Protein AF-A0A0W0EX70-F1 (afdb_monomer)

Foldseek 3Di:
DPDPVVLVVCQVVQAQDDDPNDGDHRDDDDDPDDPPPPPDDPPDDPPCVPVPPPPPPDDDVVPPPPDPVVVVVVVVVVVVVVVVVVVVVVVVPDPPPPDDD

Solvent-accessible surface area (backbone atoms only — not comparable to full-atom values): 6734 Å² total; per-residue (Å²): 126,95,46,74,65,55,51,52,55,46,33,72,71,46,42,71,36,76,53,96,90,39,74,38,80,54,75,86,81,81,72,97,59,78,82,74,70,73,90,68,83,84,76,68,74,78,61,72,88,70,55,63,74,81,71,77,67,77,86,51,75,90,67,67,69,60,60,66,61,53,48,49,57,55,51,50,50,58,51,50,55,52,48,53,53,51,50,53,51,50,59,74,69,49,79,79,82,75,81,76,132

InterPro domains:
  IPR012677 Nucleotide-binding alpha-beta plait domain superfamily [G3DSA:3.30.70.330] (1-93)
  IPR035979 RNA-binding domain superfamily [SSF54928] (2-52)

Organism: Moniliophthora roreri (NCBI:txid221103)

Secondary s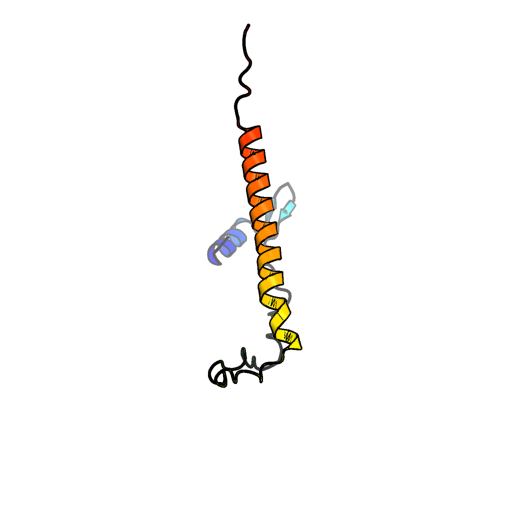tructure (DSSP, 8-state):
--SHHHHHHHHHHHTT-EETTEE----PPPPSS---PPSS----SPPGGG----------HHHHSHHHHHHHHHHHHHHHHHHHHHHHHHHHHS-------

Sequence (101 aa):
MEKLEDAEAAIRKLNATELMGKVITVEKARRGRARTPTPGRYYGRPNREDERPYDPKPYDPRYSGSSWRADDERRGRYRGDRERRSLSRRESIAPRVTGTQ

Radius of gyration: 32.13 Å; Cα contacts (8 Å, |Δi|>4): 22; chains: 1; bounding box: 53×81×66 Å

Nearest PDB structures (foldseek):
  9g6k-assembly1_Lz  TM=5.379E-01  e=2.179E+00  Toxoplasma gondii
  2n82-assembly1_B  TM=5.621E-01  e=2.347E+00  Homo sapiens
  2my2-assembly1_A  TM=6.407E-01  e=4.593E+00  Saccharomyces cerevisiae S288C

Structure (mmCIF, N/CA/C/O backbone):
data_AF-A0A0W0EX70-F1
#
_entry.id   AF-A0A0W0EX70-F1
#
loop_
_atom_site.group_PDB
_atom_site.id
_atom_site.type_symbol
_atom_site.label_atom_id
_atom_site.label_alt_id
_atom_site.label_comp_id
_atom_site.label_asym_id
_atom_site.label_entity_id
_atom_site.label_seq_id
_atom_site.pdbx_PDB_ins_code
_atom_site.Cartn_x
_atom_site.Cartn_y
_atom_site.Cartn_z
_atom_site.occupancy
_atom_site.B_iso_or_equiv
_atom_site.auth_seq_id
_atom_site.auth_comp_id
_atom_site.auth_asym_id
_atom_site.auth_atom_id
_atom_site.pdbx_PDB_model_num
ATOM 1 N N . MET A 1 1 ? 3.996 5.341 10.486 1.00 60.12 1 MET A N 1
ATOM 2 C CA . MET A 1 1 ? 4.260 3.953 10.922 1.00 60.12 1 MET A CA 1
ATOM 3 C C . MET A 1 1 ? 5.254 3.360 9.941 1.00 60.12 1 MET A C 1
ATOM 5 O O . MET A 1 1 ? 4.852 2.820 8.921 1.00 60.12 1 MET A O 1
ATOM 9 N N . GLU A 1 2 ? 6.541 3.575 10.195 1.00 60.19 2 GLU A N 1
ATOM 10 C CA . GLU A 1 2 ? 7.631 3.203 9.273 1.00 60.19 2 GLU A CA 1
ATOM 11 C C . GLU A 1 2 ? 8.122 1.762 9.507 1.00 60.19 2 GLU A C 1
ATOM 13 O O . GLU A 1 2 ? 8.809 1.187 8.668 1.00 60.19 2 GLU A O 1
ATOM 18 N N . LYS A 1 3 ? 7.751 1.154 10.641 1.00 77.88 3 LYS A N 1
ATOM 19 C CA . LYS A 1 3 ? 8.189 -0.182 11.053 1.00 77.88 3 LYS A CA 1
ATOM 20 C C . LYS A 1 3 ? 7.009 -1.141 11.160 1.00 77.88 3 LYS A C 1
ATOM 22 O O . LYS A 1 3 ? 5.922 -0.765 11.597 1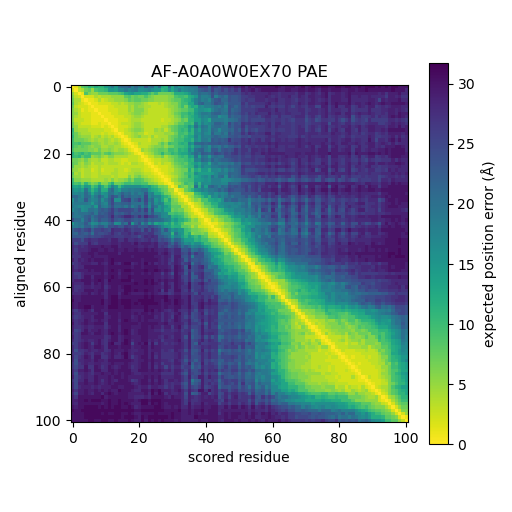.00 77.88 3 LYS A O 1
ATOM 27 N N . LEU A 1 4 ? 7.249 -2.401 10.796 1.00 79.50 4 LEU A N 1
ATOM 28 C CA . LEU A 1 4 ? 6.280 -3.490 10.964 1.00 79.50 4 LEU A CA 1
ATOM 29 C C . LEU A 1 4 ? 5.837 -3.633 12.426 1.00 79.50 4 LEU A C 1
ATOM 31 O O . LEU A 1 4 ? 4.657 -3.842 12.686 1.00 79.50 4 LEU A O 1
ATOM 35 N N . GLU A 1 5 ? 6.763 -3.451 13.364 1.00 81.38 5 GLU A N 1
ATOM 36 C CA . GLU A 1 5 ? 6.510 -3.565 14.803 1.00 81.38 5 GLU A CA 1
ATOM 37 C C . GLU A 1 5 ? 5.506 -2.521 15.309 1.00 81.38 5 GLU A C 1
ATOM 39 O O . GLU A 1 5 ? 4.599 -2.854 16.071 1.00 81.38 5 GLU A O 1
ATOM 44 N N . ASP A 1 6 ? 5.600 -1.278 14.825 1.00 83.31 6 ASP A N 1
ATOM 45 C CA . ASP A 1 6 ? 4.644 -0.220 15.175 1.00 83.31 6 ASP A CA 1
ATOM 46 C C . ASP A 1 6 ? 3.232 -0.556 14.686 1.00 83.31 6 ASP A C 1
ATOM 48 O O . ASP A 1 6 ? 2.250 -0.292 15.381 1.00 83.31 6 ASP A O 1
ATOM 52 N N . ALA A 1 7 ? 3.117 -1.164 13.501 1.00 85.62 7 ALA A N 1
ATOM 53 C CA . ALA A 1 7 ? 1.829 -1.585 12.961 1.00 85.62 7 ALA A CA 1
ATOM 54 C C . ALA A 1 7 ? 1.206 -2.709 13.806 1.00 85.62 7 ALA A C 1
ATOM 56 O O . ALA A 1 7 ? 0.003 -2.696 14.060 1.00 85.62 7 ALA A O 1
ATOM 57 N N . GLU A 1 8 ? 2.009 -3.657 14.290 1.00 85.50 8 GLU A N 1
ATOM 58 C CA . GLU A 1 8 ? 1.528 -4.732 15.166 1.00 85.50 8 GLU A CA 1
ATOM 59 C C . GLU A 1 8 ? 1.134 -4.223 16.553 1.00 85.50 8 GLU A C 1
ATOM 61 O O . GLU A 1 8 ? 0.098 -4.624 17.088 1.00 85.50 8 GLU A O 1
ATOM 66 N N . ALA A 1 9 ? 1.908 -3.292 17.111 1.00 87.44 9 ALA A N 1
ATOM 67 C CA . ALA A 1 9 ? 1.571 -2.629 18.362 1.00 87.44 9 ALA A CA 1
ATOM 68 C C . ALA A 1 9 ? 0.267 -1.823 18.247 1.00 87.44 9 ALA A C 1
ATOM 70 O O . ALA A 1 9 ? -0.545 -1.837 19.172 1.00 87.44 9 ALA A O 1
ATOM 71 N N . ALA A 1 10 ? 0.037 -1.152 17.115 1.00 87.12 10 ALA A N 1
ATOM 72 C CA . ALA A 1 10 ? -1.193 -0.406 16.861 1.00 87.12 10 ALA A CA 1
ATOM 73 C C . ALA A 1 10 ? -2.414 -1.325 16.705 1.00 87.12 10 ALA A C 1
ATOM 75 O O . ALA A 1 10 ? -3.447 -1.059 17.316 1.00 87.12 10 ALA A O 1
ATOM 76 N N . ILE A 1 11 ? -2.285 -2.431 15.960 1.00 87.56 11 ILE A N 1
ATOM 77 C CA . ILE A 1 11 ? -3.354 -3.433 15.812 1.00 87.56 11 ILE A CA 1
ATOM 78 C C . ILE A 1 11 ? -3.766 -3.978 17.183 1.00 87.56 11 ILE A C 1
ATOM 80 O O . ILE A 1 11 ? -4.950 -3.998 17.500 1.00 87.56 11 ILE A O 1
ATOM 84 N N . ARG A 1 12 ? -2.806 -4.353 18.040 1.00 87.62 12 ARG A N 1
ATOM 85 C CA . ARG A 1 12 ? -3.114 -4.870 19.387 1.00 87.62 12 ARG A CA 1
ATOM 86 C C . ARG A 1 12 ? -3.846 -3.860 20.272 1.00 87.62 12 ARG A C 1
ATOM 88 O O . ARG A 1 12 ? -4.654 -4.268 21.094 1.00 87.62 12 ARG A O 1
ATOM 95 N N . LYS A 1 13 ? -3.543 -2.566 20.134 1.00 86.94 13 LYS A N 1
ATOM 96 C CA . LYS A 1 13 ? -4.106 -1.504 20.985 1.00 86.94 13 LYS A CA 1
ATOM 97 C C . LYS A 1 13 ? -5.481 -1.018 20.535 1.00 86.94 13 LYS A C 1
ATOM 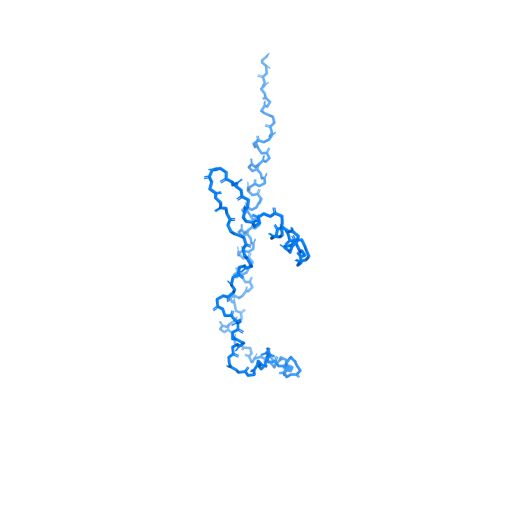99 O O . LYS A 1 13 ? -6.245 -0.567 21.374 1.00 86.94 13 LYS A O 1
ATOM 104 N N . LEU A 1 14 ? -5.759 -1.048 19.233 1.00 88.00 14 LEU A N 1
ATOM 105 C CA . LEU A 1 14 ? -6.944 -0.416 18.639 1.00 88.00 14 LEU A CA 1
ATOM 106 C C . LEU A 1 14 ? -7.985 -1.421 18.137 1.00 88.00 14 LEU A C 1
ATOM 108 O O . LEU A 1 14 ? -9.083 -1.031 17.746 1.00 88.00 14 LEU A O 1
ATOM 112 N N . ASN A 1 15 ? -7.662 -2.714 18.113 1.00 88.38 15 ASN A N 1
ATOM 113 C CA . ASN A 1 15 ? -8.630 -3.712 17.689 1.00 88.38 15 ASN A CA 1
ATOM 114 C C . ASN A 1 15 ? -9.741 -3.870 18.736 1.00 88.38 15 ASN A C 1
ATOM 116 O O . ASN A 1 15 ? -9.456 -4.074 19.914 1.00 88.38 15 ASN A O 1
ATOM 120 N N . ALA A 1 16 ? -10.994 -3.806 18.284 1.00 84.25 16 ALA A N 1
ATOM 121 C CA . ALA A 1 16 ? -12.199 -3.888 19.110 1.00 84.25 16 ALA A CA 1
ATOM 122 C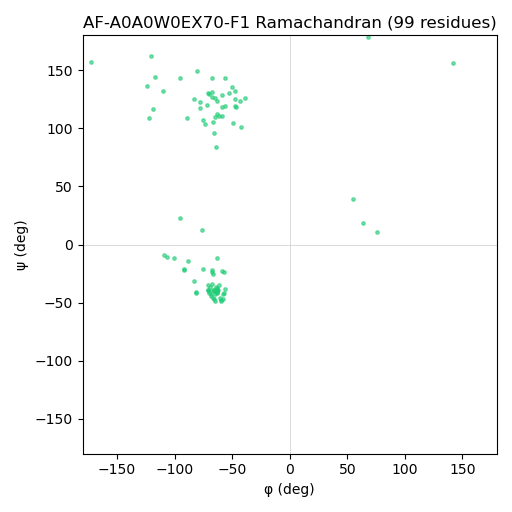 C . ALA A 1 16 ? -12.373 -2.748 20.132 1.00 84.25 16 ALA A C 1
ATOM 124 O O . ALA A 1 16 ? -13.172 -2.869 21.059 1.00 84.25 16 ALA A O 1
ATOM 125 N N . THR A 1 17 ? -11.675 -1.621 19.958 1.00 86.19 17 THR A N 1
ATOM 126 C CA . THR A 1 17 ? -11.926 -0.420 20.766 1.00 86.19 17 THR A CA 1
ATOM 127 C C . THR A 1 17 ? -13.124 0.363 20.237 1.00 86.19 17 THR A C 1
ATOM 129 O O . THR A 1 17 ? -13.374 0.392 19.029 1.00 86.19 17 THR A O 1
ATOM 132 N N . GLU A 1 18 ? -13.841 1.039 21.131 1.00 85.19 18 GLU A N 1
ATOM 133 C CA . GLU A 1 18 ? -14.896 1.975 20.753 1.00 85.19 18 GLU A CA 1
ATOM 134 C C . GLU A 1 18 ? -14.287 3.300 20.298 1.00 85.19 18 GLU A C 1
ATOM 136 O O . GLU A 1 18 ? -13.627 4.007 21.060 1.00 85.19 18 GLU A O 1
ATOM 141 N N . LEU A 1 19 ? -14.527 3.650 19.038 1.00 84.00 19 LEU A N 1
ATOM 142 C CA . LEU A 1 19 ? -14.149 4.933 18.473 1.00 84.00 19 LEU A CA 1
ATOM 143 C C . LEU A 1 19 ? -15.424 5.638 18.015 1.00 84.00 19 LEU A C 1
ATOM 145 O O . LEU A 1 19 ? -16.126 5.154 17.127 1.00 84.00 19 LEU A O 1
ATOM 149 N N . MET A 1 20 ? -15.738 6.783 18.626 1.00 84.75 20 MET A N 1
ATOM 150 C CA . MET A 1 20 ? -16.911 7.595 18.267 1.00 84.75 20 MET A CA 1
ATOM 151 C C . MET A 1 20 ? -18.234 6.797 18.309 1.00 84.75 20 MET A C 1
ATOM 153 O O . MET A 1 20 ? -19.085 6.940 17.432 1.00 84.75 20 MET A O 1
ATOM 157 N N . GLY A 1 21 ? -18.387 5.914 19.305 1.00 87.94 21 GLY A N 1
ATOM 158 C CA . GLY A 1 21 ? -19.588 5.089 19.500 1.00 87.94 21 GLY A CA 1
ATOM 159 C C . GLY A 1 21 ? -19.728 3.901 18.541 1.00 87.94 21 GLY A C 1
ATOM 160 O O . GLY A 1 21 ? -20.790 3.284 18.489 1.00 87.94 21 GLY A O 1
ATOM 161 N N . LYS A 1 22 ? -18.686 3.571 17.764 1.00 87.31 22 LYS A N 1
ATOM 162 C CA . LYS A 1 22 ? -18.637 2.375 16.913 1.00 87.31 22 LYS A CA 1
ATOM 163 C C . LYS A 1 22 ? -17.413 1.537 17.256 1.00 87.31 22 LYS A C 1
ATOM 165 O O . LYS A 1 22 ? -16.313 2.063 17.409 1.00 87.31 22 LYS A O 1
ATOM 170 N N . VAL A 1 23 ? -17.600 0.225 17.343 1.00 89.06 23 VAL A N 1
ATOM 171 C CA . VAL A 1 23 ? -16.492 -0.720 17.514 1.00 89.06 23 VAL A CA 1
ATOM 172 C C . VAL A 1 23 ? -15.720 -0.793 16.201 1.00 89.06 23 VAL A C 1
ATOM 174 O O . VAL A 1 23 ? -16.290 -1.135 15.162 1.00 89.06 23 VAL A O 1
ATOM 177 N N . ILE A 1 24 ? -14.432 -0.449 16.240 1.00 89.12 24 ILE A N 1
ATOM 178 C CA . ILE A 1 24 ? -13.557 -0.526 15.067 1.00 89.12 24 ILE A CA 1
ATOM 179 C C . ILE A 1 24 ? -12.779 -1.841 15.052 1.00 89.12 24 ILE A C 1
ATOM 181 O O . ILE A 1 24 ? -12.344 -2.355 16.083 1.00 89.12 24 ILE A O 1
ATOM 185 N N . THR A 1 25 ? -12.582 -2.381 13.854 1.00 89.25 25 THR A N 1
ATOM 186 C CA . THR A 1 25 ? -11.702 -3.523 13.600 1.00 89.25 25 THR A CA 1
ATOM 187 C C . THR A 1 25 ? -10.488 -3.028 12.831 1.00 89.25 25 THR A C 1
ATOM 189 O O . THR A 1 25 ? -10.609 -2.249 11.883 1.00 89.25 25 THR A O 1
ATOM 192 N N . VAL A 1 26 ? -9.299 -3.428 13.276 1.00 87.69 26 VAL A N 1
ATOM 193 C CA . VAL A 1 26 ? -8.040 -2.975 12.679 1.00 87.69 26 VAL A CA 1
ATOM 194 C C . VAL A 1 26 ? -7.264 -4.199 12.223 1.00 87.69 26 VAL A C 1
ATOM 196 O O . VAL A 1 26 ? -6.739 -4.953 13.036 1.00 87.69 26 VAL A O 1
ATOM 199 N N . GLU A 1 27 ? -7.173 -4.381 10.909 1.00 87.38 27 GLU A N 1
ATOM 200 C CA . GLU A 1 27 ? -6.434 -5.480 10.288 1.00 87.38 27 GLU A CA 1
ATOM 201 C C . GLU A 1 27 ? -5.322 -4.967 9.366 1.00 87.38 27 GLU A C 1
ATOM 203 O O . GLU A 1 27 ? -5.316 -3.816 8.920 1.00 87.38 27 GLU A O 1
ATOM 208 N N . LYS A 1 28 ? -4.361 -5.844 9.047 1.00 84.88 28 LYS A N 1
ATOM 209 C CA . LYS A 1 28 ? -3.322 -5.539 8.056 1.00 84.88 28 LYS A CA 1
ATOM 210 C C . LYS A 1 28 ? -3.980 -5.369 6.683 1.00 84.88 28 LYS A C 1
ATOM 212 O O . LYS A 1 28 ? -4.668 -6.265 6.199 1.00 84.88 28 LYS A O 1
ATOM 217 N N . ALA A 1 29 ? -3.721 -4.239 6.027 1.00 84.81 29 ALA A N 1
ATOM 218 C CA . ALA A 1 29 ? -4.252 -3.978 4.694 1.00 84.81 29 ALA A CA 1
ATOM 219 C C . ALA A 1 29 ? -3.804 -5.062 3.697 1.00 84.81 29 ALA A C 1
ATOM 221 O O . ALA A 1 29 ? -2.610 -5.349 3.552 1.00 84.81 29 ALA A O 1
ATOM 222 N N . ARG A 1 30 ? -4.762 -5.647 2.969 1.00 79.19 30 ARG A N 1
ATOM 223 C CA . ARG A 1 30 ? -4.458 -6.577 1.876 1.00 79.19 30 ARG A CA 1
ATOM 224 C C . ARG A 1 30 ? -3.773 -5.829 0.731 1.00 79.19 30 ARG A C 1
ATOM 226 O O . ARG A 1 30 ? -4.278 -4.821 0.245 1.00 79.19 30 ARG A O 1
ATOM 233 N N . ARG A 1 31 ? -2.652 -6.362 0.235 1.00 72.38 31 ARG A N 1
ATOM 234 C CA . ARG A 1 31 ? -2.120 -5.985 -1.084 1.00 72.38 31 ARG A CA 1
ATOM 235 C C . ARG A 1 31 ? -2.866 -6.812 -2.127 1.00 72.38 31 ARG A C 1
ATOM 237 O O . ARG A 1 31 ? -2.887 -8.033 -2.022 1.00 72.38 31 ARG A O 1
ATOM 244 N N . GLY A 1 32 ? -3.483 -6.158 -3.112 1.00 72.19 32 GLY A N 1
ATOM 245 C CA . GLY A 1 32 ? -4.395 -6.806 -4.069 1.00 72.19 32 GLY A CA 1
ATOM 246 C C . GLY A 1 32 ? -3.797 -7.978 -4.860 1.00 72.19 32 GLY A C 1
ATOM 247 O O . GLY A 1 32 ? -4.551 -8.830 -5.314 1.00 72.19 32 GLY A O 1
ATOM 248 N N . ARG A 1 33 ? -2.465 -8.032 -5.006 1.00 72.25 33 ARG A N 1
ATOM 249 C CA . ARG A 1 33 ? -1.628 -9.139 -5.508 1.00 72.25 33 ARG A CA 1
ATOM 250 C C . ARG A 1 33 ? -0.158 -8.753 -5.296 1.00 72.25 33 ARG A C 1
ATOM 252 O O . ARG A 1 33 ? 0.159 -7.563 -5.213 1.00 72.25 33 ARG A O 1
ATOM 259 N N . ALA A 1 34 ? 0.752 -9.729 -5.231 1.00 75.38 34 ALA A N 1
ATOM 260 C CA . ALA A 1 34 ? 2.163 -9.438 -5.486 1.00 75.38 34 ALA A CA 1
ATOM 261 C C . ALA A 1 34 ? 2.268 -8.794 -6.877 1.00 75.38 34 ALA A C 1
ATOM 263 O O . ALA A 1 34 ? 1.524 -9.182 -7.780 1.00 75.38 34 ALA A O 1
ATOM 264 N N . ARG A 1 35 ? 3.160 -7.814 -7.071 1.00 78.94 35 ARG A N 1
ATOM 265 C CA . ARG A 1 35 ? 3.466 -7.371 -8.436 1.00 78.94 35 ARG A CA 1
ATOM 266 C C . ARG A 1 35 ? 3.912 -8.617 -9.187 1.00 78.94 35 ARG A C 1
ATOM 268 O O . ARG A 1 35 ? 4.883 -9.243 -8.772 1.00 78.94 35 ARG A O 1
ATOM 275 N N . THR A 1 36 ? 3.198 -8.992 -10.242 1.00 77.31 36 THR A N 1
ATOM 276 C CA . THR A 1 36 ? 3.745 -9.939 -11.202 1.00 77.31 36 THR A CA 1
ATOM 277 C C . THR A 1 36 ? 4.959 -9.235 -11.791 1.00 77.31 36 THR A C 1
ATOM 279 O O . THR A 1 36 ? 4.769 -8.187 -12.420 1.00 77.31 36 THR A O 1
ATOM 282 N N . PRO A 1 37 ? 6.196 -9.704 -11.537 1.00 81.06 37 PRO A N 1
ATOM 283 C CA . PRO A 1 37 ? 7.325 -9.192 -12.295 1.00 81.06 37 PRO A CA 1
ATOM 284 C C . PRO A 1 37 ? 6.945 -9.354 -13.762 1.00 81.06 37 PRO A C 1
ATOM 286 O O . PRO A 1 37 ? 6.403 -10.400 -14.128 1.00 81.06 37 PRO A O 1
ATOM 289 N N . THR A 1 38 ? 7.101 -8.292 -14.555 1.00 77.38 38 THR A N 1
ATOM 290 C CA . THR A 1 38 ? 6.707 -8.305 -15.964 1.00 77.38 38 THR A CA 1
ATOM 291 C C . THR A 1 38 ? 7.237 -9.595 -16.587 1.00 77.38 38 THR A C 1
ATOM 293 O O . THR A 1 38 ? 8.448 -9.815 -16.514 1.00 77.38 38 THR A O 1
ATOM 296 N N . PRO A 1 39 ? 6.367 -10.491 -17.090 1.00 77.31 39 PRO A N 1
ATOM 297 C CA . PRO A 1 39 ? 6.799 -11.802 -17.548 1.00 77.31 39 PRO A CA 1
ATOM 298 C C . PRO A 1 39 ? 7.836 -11.622 -18.659 1.00 77.31 39 PRO A C 1
ATOM 300 O O . PRO A 1 39 ? 7.561 -10.995 -19.679 1.00 77.31 39 PRO A O 1
ATOM 303 N N . GLY A 1 40 ? 9.051 -12.111 -18.411 1.00 77.88 40 GLY A N 1
ATOM 304 C CA . GLY A 1 40 ? 10.201 -11.921 -19.290 1.00 77.88 40 GLY A CA 1
ATOM 305 C C . GLY A 1 40 ? 11.506 -11.709 -18.522 1.00 77.88 40 GLY A C 1
ATOM 306 O O . GLY A 1 40 ? 11.526 -11.280 -17.368 1.00 77.88 40 GLY A O 1
ATOM 307 N N . ARG A 1 41 ? 12.629 -12.021 -19.173 1.00 80.75 41 ARG A N 1
ATOM 308 C CA . ARG A 1 41 ? 13.962 -11.635 -18.698 1.00 80.75 41 ARG A CA 1
ATOM 309 C C . ARG A 1 41 ? 14.158 -10.162 -19.055 1.00 80.75 41 ARG A C 1
ATOM 311 O O . ARG A 1 41 ? 14.055 -9.799 -20.221 1.00 80.75 41 ARG A O 1
ATOM 318 N N . TYR A 1 42 ? 14.428 -9.305 -18.074 1.00 79.88 42 TYR A N 1
ATOM 319 C CA . TYR A 1 42 ? 14.861 -7.938 -18.359 1.00 79.88 42 TYR A CA 1
ATOM 320 C C . TYR A 1 42 ? 16.221 -8.005 -19.065 1.00 79.88 42 TYR A C 1
ATOM 322 O O . TYR A 1 42 ? 17.215 -8.370 -18.443 1.00 79.88 42 TYR A O 1
ATOM 330 N N . TYR A 1 43 ? 16.259 -7.671 -20.356 1.00 76.50 43 TYR A N 1
ATOM 331 C CA . TYR A 1 43 ? 17.487 -7.640 -21.164 1.00 76.50 43 TYR A CA 1
ATOM 332 C C . TYR A 1 43 ? 18.367 -6.411 -20.886 1.00 76.50 43 TYR A C 1
ATOM 334 O O . TYR A 1 43 ? 19.306 -6.142 -21.627 1.00 76.50 43 TYR A O 1
ATOM 342 N N . GLY A 1 44 ? 18.089 -5.665 -19.811 1.00 79.00 44 GLY A N 1
ATOM 343 C CA . GLY A 1 44 ? 18.827 -4.448 -19.512 1.00 79.00 44 GLY A CA 1
ATOM 344 C C . GLY A 1 44 ? 18.559 -3.338 -20.525 1.00 79.00 44 GLY A C 1
ATOM 345 O O . GLY A 1 44 ? 17.832 -3.492 -21.505 1.00 79.00 44 GLY A O 1
ATOM 346 N N . ARG A 1 45 ? 19.185 -2.187 -20.289 1.00 72.56 45 ARG A N 1
ATOM 347 C CA . ARG A 1 45 ? 19.547 -1.307 -21.404 1.00 72.56 45 ARG A CA 1
ATOM 348 C C . ARG A 1 45 ? 20.629 -2.051 -22.202 1.00 72.56 45 ARG A C 1
ATOM 350 O O . ARG A 1 45 ? 21.430 -2.718 -21.549 1.00 72.56 45 ARG A O 1
ATOM 357 N N . PRO A 1 46 ? 20.658 -1.957 -23.544 1.00 74.19 46 PRO A N 1
ATOM 358 C CA . PRO A 1 46 ? 21.696 -2.601 -24.348 1.00 74.19 46 PRO A CA 1
ATOM 359 C C . PRO A 1 46 ? 23.072 -2.311 -23.741 1.00 74.19 46 PRO A C 1
ATOM 361 O O . PRO A 1 46 ? 23.325 -1.171 -23.335 1.00 74.19 46 PRO A O 1
ATOM 364 N N . ASN A 1 47 ? 23.892 -3.358 -23.591 1.00 60.00 47 ASN A N 1
ATOM 365 C CA . ASN A 1 47 ? 25.217 -3.273 -22.986 1.00 60.00 47 ASN A CA 1
ATOM 366 C C . ASN A 1 47 ? 25.965 -2.093 -23.613 1.00 60.00 47 ASN A C 1
ATOM 368 O O . ASN A 1 47 ? 26.192 -2.079 -24.819 1.00 60.00 47 ASN A O 1
ATOM 372 N N . ARG A 1 48 ? 26.354 -1.101 -22.801 1.00 60.22 48 ARG A N 1
ATOM 373 C CA . ARG A 1 48 ? 27.219 -0.006 -23.274 1.00 60.22 48 ARG A CA 1
ATOM 374 C C . ARG A 1 48 ? 28.596 -0.506 -23.713 1.00 60.22 48 ARG A C 1
ATOM 376 O O . ARG A 1 48 ? 29.338 0.237 -24.327 1.00 60.22 48 ARG A O 1
ATOM 383 N N . GLU A 1 49 ? 28.938 -1.755 -23.412 1.00 58.12 49 GLU A N 1
ATOM 384 C CA . GLU A 1 49 ? 30.153 -2.406 -23.909 1.00 58.12 49 GLU A CA 1
ATOM 385 C C . GLU A 1 49 ? 30.094 -2.652 -25.428 1.00 58.12 49 GLU A C 1
ATOM 387 O O . GLU A 1 49 ? 31.134 -2.666 -26.075 1.00 58.12 49 GLU A O 1
ATOM 392 N N . ASP A 1 50 ? 28.886 -2.732 -26.006 1.00 56.22 50 ASP A N 1
ATOM 393 C CA . ASP A 1 50 ? 28.638 -2.697 -27.452 1.00 56.22 50 ASP A CA 1
ATOM 394 C C . ASP A 1 50 ? 28.297 -1.274 -27.940 1.00 56.22 50 ASP A C 1
ATOM 396 O O . ASP A 1 50 ? 27.676 -1.101 -28.998 1.00 56.22 50 ASP A O 1
ATOM 400 N N . GLU A 1 51 ? 28.692 -0.222 -27.206 1.00 56.59 51 GLU A N 1
ATOM 401 C CA . GLU A 1 51 ? 28.909 1.085 -27.830 1.00 56.59 51 GLU A CA 1
ATOM 402 C C . GLU A 1 51 ? 30.064 0.891 -28.811 1.00 56.59 51 GLU A C 1
ATOM 404 O O . GLU A 1 51 ? 31.230 1.143 -28.510 1.00 56.59 51 GLU A O 1
ATOM 409 N N . ARG A 1 52 ? 29.722 0.410 -30.017 1.00 58.19 52 ARG A N 1
ATOM 410 C CA . ARG A 1 52 ? 30.548 0.606 -31.203 1.00 58.19 52 ARG A CA 1
ATOM 411 C C . ARG A 1 52 ? 31.084 2.030 -31.086 1.00 58.19 52 ARG A C 1
ATOM 413 O O . ARG A 1 52 ? 30.253 2.927 -30.878 1.00 58.19 52 ARG A O 1
ATOM 420 N N . PRO A 1 53 ? 32.414 2.240 -31.164 1.00 59.56 53 PRO A N 1
ATOM 421 C CA . PRO A 1 53 ? 32.978 3.579 -31.203 1.00 59.56 53 PRO A CA 1
ATOM 422 C C . PRO A 1 53 ? 32.108 4.373 -32.154 1.00 59.56 53 PRO A C 1
ATOM 424 O O . PRO A 1 53 ? 31.850 3.866 -33.245 1.00 59.56 53 PRO A O 1
ATOM 427 N N . TYR A 1 54 ? 31.547 5.489 -31.680 1.00 60.91 54 TYR A N 1
ATOM 428 C CA . TYR A 1 54 ? 30.640 6.327 -32.454 1.00 60.91 54 TYR A CA 1
ATOM 429 C C . 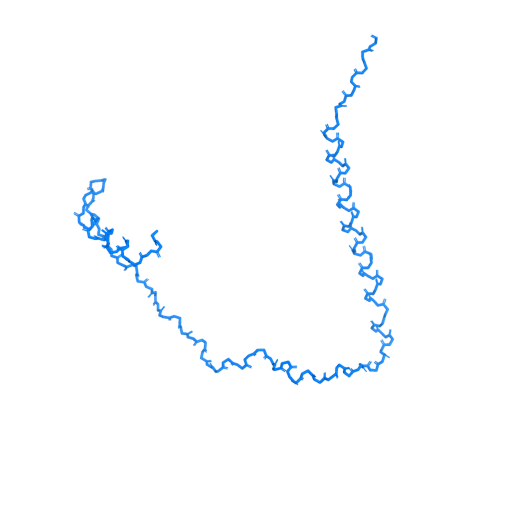TYR A 1 54 ? 31.211 6.449 -33.860 1.00 60.91 54 TYR A C 1
ATOM 431 O O . TYR A 1 54 ? 32.198 7.153 -34.051 1.00 60.91 54 TYR A O 1
ATOM 439 N N . ASP A 1 55 ? 30.658 5.685 -34.802 1.00 62.53 55 ASP A N 1
ATOM 440 C CA . ASP A 1 55 ? 31.140 5.698 -36.168 1.00 62.53 55 ASP A CA 1
ATOM 441 C C . ASP A 1 55 ? 30.574 7.009 -36.691 1.00 62.53 55 ASP A C 1
ATOM 443 O O . ASP A 1 55 ? 29.339 7.142 -36.748 1.00 62.53 55 ASP A O 1
ATOM 447 N N . PRO A 1 56 ? 31.408 8.047 -36.891 1.00 60.66 56 PRO A N 1
ATOM 448 C CA . PRO A 1 56 ? 30.894 9.351 -37.241 1.00 60.66 56 PRO A CA 1
ATOM 449 C C . PRO A 1 56 ? 30.125 9.165 -38.538 1.00 60.66 56 PRO A C 1
ATOM 451 O O . PRO A 1 56 ? 30.704 8.860 -39.581 1.00 60.66 56 PRO A O 1
ATOM 454 N N . LYS A 1 57 ? 28.793 9.287 -38.452 1.00 61.88 57 LYS A N 1
ATOM 455 C CA . LYS A 1 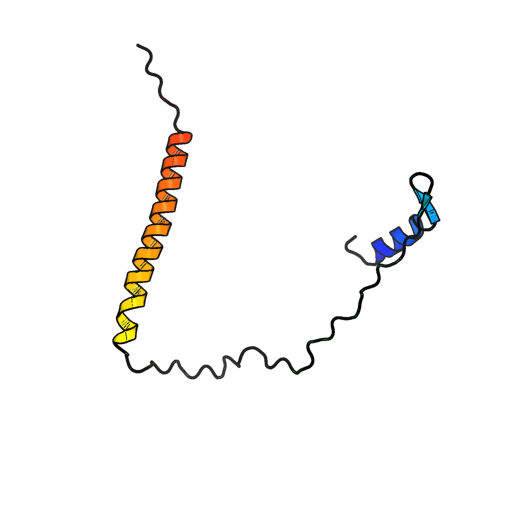57 ? 27.939 9.178 -39.628 1.00 61.88 57 LYS A CA 1
ATOM 456 C C . LYS A 1 57 ? 28.516 10.106 -40.698 1.00 61.88 57 LYS A C 1
ATOM 458 O O . LYS A 1 57 ? 28.874 11.236 -40.345 1.00 61.88 57 LYS A O 1
ATOM 463 N N . PRO A 1 58 ? 28.611 9.653 -41.964 1.00 61.84 58 PRO A N 1
ATOM 464 C CA . PRO A 1 58 ? 29.068 10.500 -43.052 1.00 61.84 58 PRO A CA 1
ATOM 465 C C . PRO A 1 58 ? 28.315 11.817 -42.962 1.00 61.84 58 PRO A C 1
ATOM 467 O O . PRO A 1 58 ? 27.089 11.811 -42.841 1.00 61.84 58 PRO A O 1
ATOM 470 N N . TYR A 1 59 ? 29.067 12.911 -42.909 1.00 60.88 59 TYR A N 1
ATOM 471 C CA . TYR A 1 59 ? 28.542 14.251 -42.708 1.00 60.88 59 TYR A CA 1
ATOM 472 C C . TYR A 1 59 ? 27.382 14.499 -43.681 1.00 60.88 59 TYR A C 1
ATOM 474 O O . TYR A 1 59 ? 27.610 14.669 -44.876 1.00 60.88 59 TYR A O 1
ATOM 482 N N . ASP A 1 60 ? 26.143 14.466 -43.177 1.00 60.62 60 ASP A N 1
ATOM 483 C CA . ASP A 1 60 ? 24.956 14.806 -43.957 1.00 60.62 60 ASP A CA 1
ATOM 484 C C . ASP A 1 60 ? 24.718 16.316 -43.807 1.00 60.62 60 ASP A C 1
ATOM 486 O O . ASP A 1 60 ? 24.309 16.774 -42.727 1.00 60.62 60 ASP A O 1
ATOM 490 N N . PRO A 1 61 ? 24.945 17.118 -44.866 1.00 58.03 61 PRO A N 1
ATOM 491 C CA . PRO A 1 61 ? 24.737 18.560 -44.813 1.00 58.03 61 PRO A CA 1
ATOM 492 C C . PRO A 1 61 ? 23.292 18.925 -44.456 1.00 58.03 61 PRO A C 1
ATOM 494 O O . PRO A 1 61 ? 23.050 20.007 -43.920 1.00 58.03 61 PRO A O 1
ATOM 497 N N . ARG A 1 62 ? 22.328 18.020 -44.693 1.00 58.09 62 ARG A N 1
ATOM 498 C CA . ARG A 1 62 ? 20.907 18.227 -44.377 1.00 58.09 62 ARG A CA 1
ATOM 499 C C . ARG A 1 62 ? 20.643 18.308 -42.874 1.00 58.09 62 ARG A C 1
ATOM 501 O O . ARG A 1 62 ? 19.680 18.950 -42.471 1.00 58.09 62 ARG A O 1
ATOM 508 N N . TYR A 1 63 ? 21.501 17.705 -42.047 1.00 53.62 63 TYR A N 1
ATOM 509 C CA . TYR A 1 63 ? 21.362 17.688 -40.586 1.00 53.62 63 TYR A CA 1
ATOM 510 C C . TYR A 1 63 ? 22.368 18.593 -39.852 1.00 53.62 63 TYR A C 1
ATOM 512 O O . TYR A 1 63 ? 22.195 18.858 -38.663 1.00 53.62 63 TYR A O 1
ATOM 520 N N . SER A 1 64 ? 23.388 19.127 -40.535 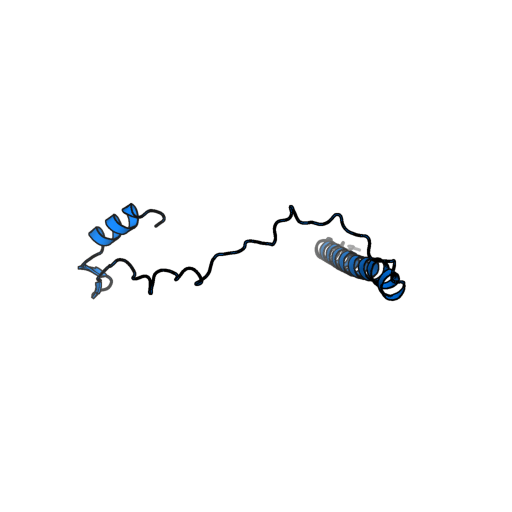1.00 57.69 64 SER A N 1
ATOM 521 C CA . SER A 1 64 ? 24.444 19.936 -39.901 1.00 57.69 64 SER A CA 1
ATOM 522 C C . SER A 1 64 ? 24.020 21.364 -39.521 1.00 57.69 64 SER A C 1
ATOM 524 O O . SER A 1 64 ? 24.682 21.989 -38.691 1.00 57.69 64 SER A O 1
ATOM 526 N N . GLY A 1 65 ? 22.965 21.914 -40.129 1.00 55.56 65 GLY A N 1
ATOM 527 C CA . GLY A 1 65 ? 22.618 23.337 -39.988 1.00 55.56 65 GLY A CA 1
ATOM 528 C C . GLY A 1 65 ? 21.645 23.674 -38.855 1.00 55.56 65 GLY A C 1
ATOM 529 O O . GLY A 1 65 ? 21.610 24.815 -38.396 1.00 55.56 65 GLY A O 1
ATOM 530 N N . SER A 1 66 ? 20.854 22.706 -38.387 1.00 58.88 66 SER A N 1
ATOM 531 C CA . SER A 1 66 ? 19.692 23.008 -37.536 1.00 58.88 66 SER A CA 1
ATOM 532 C C . SER A 1 66 ? 19.959 22.987 -36.036 1.00 58.88 66 SER A C 1
ATOM 534 O O . SER A 1 66 ? 19.193 23.594 -35.297 1.00 58.88 66 SER A O 1
ATOM 536 N N . SER A 1 67 ? 21.007 22.316 -35.551 1.00 59.16 67 SER A N 1
ATOM 537 C CA . SER A 1 67 ? 21.141 22.096 -34.103 1.00 59.16 67 SER A CA 1
ATOM 538 C C . SER A 1 67 ? 21.718 23.298 -33.353 1.00 5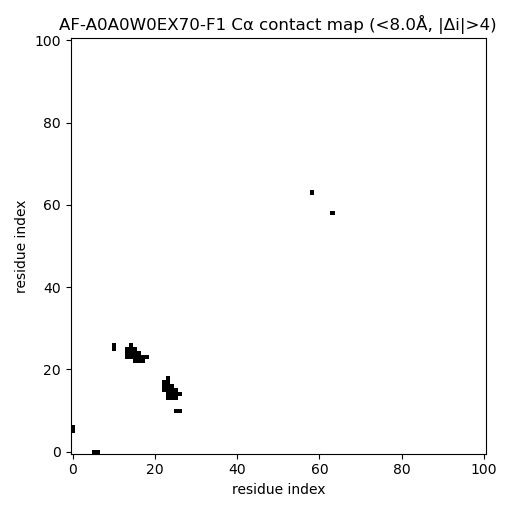9.16 67 SER A C 1
ATOM 540 O O . SER A 1 67 ? 21.243 23.623 -32.271 1.00 59.16 67 SER A O 1
ATOM 542 N N . TRP A 1 68 ? 22.729 23.974 -33.904 1.00 56.03 68 TRP A N 1
ATOM 543 C CA . TRP A 1 68 ? 23.462 25.006 -33.160 1.00 56.03 68 TRP A CA 1
ATOM 544 C C . TRP A 1 68 ? 22.751 26.359 -33.150 1.00 56.03 68 TRP A C 1
ATOM 546 O O . TRP A 1 68 ? 22.661 26.991 -32.103 1.00 56.03 68 TRP A O 1
ATOM 556 N N . ARG A 1 69 ? 22.188 26.783 -34.291 1.00 56.94 69 ARG A N 1
ATOM 557 C CA . ARG A 1 69 ? 21.434 28.046 -34.362 1.00 56.94 69 ARG A CA 1
ATOM 558 C C . ARG A 1 69 ? 20.094 27.975 -33.631 1.00 56.94 69 ARG A C 1
ATOM 560 O O . ARG A 1 69 ? 19.738 28.933 -32.959 1.00 56.94 69 ARG A O 1
ATOM 567 N N . ALA A 1 70 ? 19.378 26.851 -33.712 1.00 59.81 70 ALA A N 1
ATOM 568 C CA . ALA A 1 70 ? 18.099 26.704 -33.016 1.00 59.81 70 ALA A CA 1
ATOM 569 C C . ALA A 1 70 ? 18.266 26.583 -31.489 1.00 59.81 70 ALA A C 1
ATOM 571 O O . ALA A 1 70 ? 17.427 27.087 -30.742 1.00 59.81 70 ALA A O 1
ATOM 572 N N . ASP A 1 71 ? 19.338 25.933 -31.013 1.00 61.75 71 ASP A N 1
ATOM 573 C CA . ASP A 1 71 ? 19.637 25.834 -29.577 1.00 61.75 71 ASP A CA 1
ATOM 574 C C . ASP A 1 71 ? 20.034 27.193 -28.983 1.00 61.75 71 ASP A C 1
ATOM 576 O O . ASP A 1 71 ? 19.525 27.559 -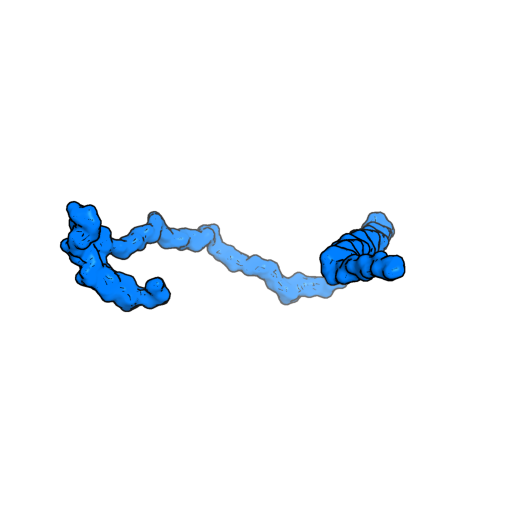27.922 1.00 61.75 71 ASP A O 1
ATOM 580 N N . ASP A 1 72 ? 20.860 27.975 -29.686 1.00 63.88 72 ASP A N 1
ATOM 581 C CA . ASP A 1 72 ? 21.245 29.327 -29.262 1.00 63.88 72 ASP A CA 1
ATOM 582 C C . ASP A 1 72 ? 20.023 30.248 -29.121 1.00 63.88 72 ASP A C 1
ATOM 584 O O . ASP A 1 72 ? 19.805 30.854 -28.069 1.00 63.88 72 ASP A O 1
ATOM 588 N N . GLU A 1 73 ? 19.139 30.247 -30.120 1.00 62.06 73 GLU A N 1
ATOM 589 C CA . GLU A 1 73 ? 17.927 31.065 -30.107 1.00 62.06 73 GLU A CA 1
ATOM 590 C C . GLU A 1 73 ? 16.975 30.670 -28.964 1.00 62.06 73 GLU A C 1
ATOM 592 O O . GLU A 1 73 ? 16.367 31.517 -28.298 1.00 62.06 73 GLU A O 1
ATOM 597 N N . ARG A 1 74 ? 16.866 29.365 -28.684 1.00 60.97 74 ARG A N 1
ATOM 598 C CA . ARG A 1 74 ? 16.031 28.835 -27.599 1.00 60.97 74 ARG A CA 1
ATOM 599 C C . ARG A 1 74 ? 16.612 29.161 -26.222 1.00 60.97 74 ARG A C 1
ATOM 601 O O . ARG A 1 74 ? 15.859 29.508 -25.308 1.00 60.97 74 ARG A O 1
ATOM 608 N N . ARG A 1 75 ? 17.938 29.094 -26.065 1.00 63.44 75 ARG A N 1
ATOM 609 C CA . ARG A 1 75 ? 18.641 29.490 -24.832 1.00 63.44 75 ARG A CA 1
ATOM 610 C C . ARG A 1 75 ? 18.584 30.997 -24.604 1.00 63.44 75 ARG A C 1
ATOM 612 O O . ARG A 1 75 ? 18.411 31.413 -23.457 1.00 63.44 75 ARG A O 1
ATOM 619 N N . GLY A 1 76 ? 18.662 31.795 -25.668 1.00 72.06 76 GLY A N 1
ATOM 620 C CA . GLY A 1 76 ? 18.508 33.248 -25.633 1.00 72.06 76 GLY A CA 1
ATOM 621 C C . GLY A 1 76 ? 17.139 33.672 -25.105 1.00 72.06 76 GLY A C 1
ATOM 622 O O . GLY A 1 76 ? 17.066 34.487 -24.185 1.00 72.06 76 GLY A O 1
ATOM 623 N N . ARG A 1 77 ? 16.054 33.044 -25.585 1.00 70.38 77 ARG A N 1
ATOM 624 C CA . ARG A 1 77 ? 14.695 33.299 -25.064 1.00 70.38 77 ARG A CA 1
ATOM 625 C C . ARG A 1 77 ? 14.586 32.977 -23.574 1.00 70.38 77 ARG A C 1
ATOM 627 O O . ARG A 1 77 ? 14.173 33.827 -22.795 1.00 70.38 77 ARG A O 1
ATOM 634 N N . TYR A 1 78 ? 15.061 31.802 -23.155 1.00 68.56 78 TYR A N 1
ATOM 635 C CA . TYR A 1 78 ? 14.973 31.377 -21.752 1.00 68.56 78 TYR A CA 1
ATOM 636 C C . TYR A 1 78 ? 15.790 32.268 -20.796 1.00 68.56 78 TYR A C 1
ATOM 638 O O . TYR A 1 78 ? 15.368 32.539 -19.668 1.00 68.56 78 TYR A O 1
ATOM 646 N N . ARG A 1 79 ? 16.966 32.738 -21.240 1.00 71.88 79 ARG A N 1
ATOM 647 C CA . ARG A 1 79 ? 17.784 33.725 -20.515 1.00 71.88 79 ARG A CA 1
ATOM 648 C C . ARG A 1 79 ? 17.069 35.075 -20.431 1.00 71.88 79 ARG A C 1
ATOM 650 O O . ARG A 1 79 ? 16.974 35.622 -19.334 1.00 71.88 79 ARG A O 1
ATOM 657 N N . GLY A 1 80 ? 16.519 35.558 -21.545 1.00 78.19 80 GLY A N 1
ATOM 658 C CA . GLY A 1 80 ? 15.806 36.833 -21.617 1.00 78.19 80 GLY A CA 1
ATOM 659 C C . GLY A 1 80 ? 14.547 36.866 -20.750 1.00 78.19 80 GLY A C 1
ATOM 660 O O . GLY A 1 80 ? 14.327 37.835 -20.031 1.00 78.19 80 GLY A O 1
ATOM 661 N N . ASP A 1 81 ? 13.752 35.793 -20.733 1.00 75.56 81 ASP A N 1
ATOM 662 C CA . ASP A 1 81 ? 12.570 35.687 -19.866 1.00 75.56 81 ASP A CA 1
ATOM 663 C C . ASP A 1 81 ? 12.942 35.706 -18.379 1.00 75.56 81 ASP A C 1
ATOM 665 O O . ASP A 1 81 ? 12.289 36.367 -17.564 1.00 75.56 81 ASP A O 1
ATOM 669 N N . ARG A 1 82 ? 14.034 35.025 -18.010 1.00 78.12 82 ARG A N 1
ATOM 670 C CA . ARG A 1 82 ? 14.550 35.046 -16.636 1.00 78.12 82 ARG A CA 1
ATOM 671 C C . ARG A 1 82 ? 15.023 36.445 -16.241 1.00 78.12 82 ARG A C 1
ATOM 673 O O . ARG A 1 82 ? 14.743 36.875 -15.121 1.00 78.12 82 ARG A O 1
ATOM 680 N N . GLU A 1 83 ? 15.718 37.148 -17.125 1.00 79.62 83 GLU A N 1
ATOM 681 C CA . GLU A 1 83 ? 16.210 38.500 -16.861 1.00 79.62 83 GLU A CA 1
ATOM 682 C C . GLU A 1 83 ? 15.052 39.492 -16.730 1.00 79.62 83 GLU A C 1
ATOM 684 O O . GLU A 1 83 ? 14.958 40.195 -15.726 1.00 79.62 83 GLU A O 1
ATOM 689 N N . ARG A 1 84 ? 14.078 39.436 -17.646 1.00 77.31 84 ARG A N 1
ATOM 690 C CA . ARG A 1 84 ? 12.856 40.253 -17.595 1.00 77.31 84 ARG A CA 1
ATOM 691 C C . ARG A 1 84 ? 12.086 40.046 -16.289 1.00 77.31 84 ARG A C 1
ATOM 693 O O . ARG A 1 84 ? 11.651 41.007 -15.660 1.00 77.31 84 ARG A O 1
ATOM 700 N N . ARG A 1 85 ? 11.978 38.795 -15.823 1.00 79.19 85 ARG A N 1
ATOM 701 C CA . ARG A 1 85 ? 11.347 38.461 -14.535 1.00 79.19 85 ARG A CA 1
ATOM 702 C C . ARG A 1 85 ? 12.147 38.969 -13.335 1.00 79.19 85 ARG A C 1
ATOM 704 O O . ARG A 1 85 ? 11.559 39.334 -12.318 1.00 79.19 85 ARG A O 1
ATOM 711 N N . SER A 1 86 ? 13.473 38.975 -13.441 1.00 82.94 86 SER A N 1
ATOM 712 C CA . SER A 1 86 ? 14.373 39.480 -12.397 1.00 82.94 86 SER A CA 1
ATOM 713 C C . SER A 1 86 ? 14.281 41.001 -12.281 1.00 82.94 86 SER A C 1
ATOM 715 O O . SER A 1 86 ? 14.186 41.519 -11.170 1.00 82.94 86 SER A O 1
ATOM 717 N N . LEU A 1 87 ? 14.221 41.702 -13.416 1.00 81.06 87 LEU A N 1
ATOM 718 C CA . LEU A 1 87 ? 14.026 43.150 -13.485 1.00 81.06 87 LEU A CA 1
ATOM 719 C C . LEU A 1 87 ? 12.649 43.555 -12.954 1.00 81.06 87 LEU A C 1
ATOM 721 O O . LEU A 1 87 ? 12.576 44.381 -12.054 1.00 81.06 87 LEU A O 1
ATOM 725 N N . SER A 1 88 ? 11.581 42.886 -13.396 1.00 81.31 88 SER A N 1
ATOM 726 C CA . SER A 1 88 ? 10.221 43.126 -12.892 1.00 81.31 88 SER A CA 1
ATOM 727 C C . SER A 1 88 ? 10.120 42.917 -11.375 1.00 81.31 88 SER A C 1
ATOM 729 O O . SER A 1 88 ? 9.535 43.732 -10.662 1.00 81.31 88 SER A O 1
ATOM 731 N N . ARG A 1 89 ? 10.753 41.861 -10.847 1.00 78.94 89 ARG A N 1
ATOM 732 C CA . ARG A 1 89 ? 10.823 41.628 -9.399 1.00 78.94 89 ARG A CA 1
ATOM 733 C C . ARG A 1 89 ? 11.593 42.741 -8.685 1.00 78.94 89 ARG A C 1
ATOM 735 O O . ARG A 1 89 ? 11.178 43.179 -7.616 1.00 78.94 89 ARG A O 1
ATOM 742 N N . ARG A 1 90 ? 12.698 43.208 -9.263 1.00 75.38 90 ARG A N 1
ATOM 743 C CA . ARG A 1 90 ? 13.505 44.293 -8.698 1.00 75.38 90 ARG A CA 1
ATOM 744 C C . ARG A 1 90 ? 12.741 45.618 -8.676 1.00 75.38 90 ARG A C 1
ATOM 746 O O . ARG A 1 90 ? 12.799 46.306 -7.665 1.00 75.38 90 ARG A O 1
ATOM 753 N N . GLU A 1 91 ? 11.979 45.929 -9.722 1.00 72.62 91 GLU A N 1
ATOM 754 C CA . GLU A 1 91 ? 11.110 47.112 -9.775 1.00 72.62 91 GLU A CA 1
ATOM 755 C C . GLU A 1 91 ? 9.973 47.038 -8.754 1.00 72.62 91 GLU A C 1
ATOM 757 O O . GLU A 1 91 ? 9.682 48.027 -8.091 1.00 72.62 91 GLU A O 1
ATOM 762 N N . SER A 1 92 ? 9.378 45.859 -8.550 1.00 73.56 92 SER A N 1
ATOM 763 C CA . SER A 1 92 ? 8.313 45.693 -7.550 1.00 73.56 92 SER A CA 1
ATOM 764 C C . SER A 1 92 ? 8.782 45.847 -6.097 1.00 73.56 92 SER A C 1
ATOM 766 O O . SER A 1 92 ? 7.969 46.128 -5.222 1.00 73.56 92 SER A O 1
ATOM 768 N N . ILE A 1 93 ? 10.080 45.657 -5.839 1.00 72.62 93 ILE A N 1
ATOM 769 C CA . ILE A 1 93 ? 10.687 45.744 -4.501 1.00 72.62 93 ILE A CA 1
ATOM 770 C C . ILE A 1 93 ? 11.389 47.100 -4.300 1.00 72.62 93 ILE A C 1
ATOM 772 O O . ILE A 1 93 ? 11.743 47.455 -3.177 1.00 72.62 93 ILE A O 1
ATOM 776 N N . ALA A 1 94 ? 11.580 47.884 -5.365 1.00 68.62 94 ALA A N 1
ATOM 777 C CA . ALA A 1 94 ? 12.192 49.198 -5.267 1.00 68.62 94 ALA A CA 1
ATOM 778 C C . ALA A 1 94 ? 11.259 50.158 -4.501 1.00 68.62 94 ALA A C 1
ATOM 780 O O . ALA A 1 94 ? 10.086 50.298 -4.867 1.00 68.62 94 ALA A O 1
ATOM 781 N N . PRO A 1 95 ? 11.743 50.842 -3.448 1.00 63.19 95 PRO A N 1
ATOM 782 C CA . PRO A 1 95 ? 10.952 51.864 -2.785 1.00 63.19 95 PRO A CA 1
ATOM 783 C C . PRO A 1 95 ? 10.682 52.988 -3.787 1.00 63.19 95 PRO A C 1
ATOM 785 O O . PRO A 1 95 ? 11.608 53.562 -4.363 1.00 63.19 95 PRO A O 1
ATOM 788 N N . ARG A 1 96 ? 9.401 53.298 -4.015 1.00 62.09 96 ARG A N 1
ATOM 789 C CA . ARG A 1 96 ? 9.021 54.484 -4.784 1.00 62.09 96 ARG A CA 1
ATOM 790 C C . ARG A 1 96 ? 9.443 55.695 -3.969 1.00 62.09 96 ARG A C 1
ATOM 792 O O . ARG A 1 96 ? 8.836 55.988 -2.944 1.00 62.09 96 ARG A O 1
ATOM 799 N N . VAL A 1 97 ? 10.513 56.350 -4.405 1.00 61.38 97 VAL A N 1
ATOM 800 C CA . VAL A 1 97 ? 11.000 57.587 -3.800 1.00 61.38 97 VAL A CA 1
ATOM 801 C C . VAL A 1 97 ? 9.931 58.647 -4.058 1.00 61.38 97 VAL A C 1
ATOM 803 O O . VAL A 1 97 ? 9.833 59.197 -5.152 1.00 61.38 97 VAL A O 1
ATOM 806 N N . THR A 1 98 ? 9.045 58.862 -3.091 1.00 59.28 98 THR A N 1
ATOM 807 C CA . THR A 1 98 ? 8.086 59.962 -3.138 1.00 59.28 98 THR A CA 1
ATOM 808 C C . THR A 1 98 ? 8.866 61.237 -2.865 1.00 59.28 98 THR A C 1
ATOM 810 O O . THR A 1 98 ? 9.266 61.483 -1.729 1.00 59.28 98 THR A O 1
ATOM 813 N N . GLY A 1 99 ? 9.129 62.012 -3.915 1.00 54.41 99 GLY A N 1
ATOM 814 C CA . GLY A 1 99 ? 9.638 63.368 -3.777 1.00 54.41 99 GLY A CA 1
ATOM 815 C C . GLY A 1 99 ? 8.624 64.206 -3.006 1.00 54.41 99 GLY A C 1
ATOM 816 O O . GLY A 1 99 ? 7.528 64.469 -3.497 1.00 54.41 99 GLY A O 1
ATOM 817 N N . THR A 1 100 ? 8.975 64.573 -1.781 1.00 56.09 100 THR A N 1
ATOM 818 C CA . THR A 1 100 ? 8.384 65.704 -1.068 1.00 56.09 100 THR A CA 1
ATOM 819 C C . THR A 1 100 ? 8.879 66.988 -1.731 1.00 56.09 100 THR A C 1
ATOM 821 O O . THR A 1 100 ? 10.080 67.104 -1.986 1.00 56.09 100 THR A O 1
ATOM 824 N N . GLN A 1 101 ? 7.949 67.892 -2.056 1.00 52.19 101 GLN A N 1
ATOM 825 C CA . GLN A 1 101 ? 8.245 69.264 -2.487 1.00 52.19 101 GLN A CA 1
ATOM 826 C C . GLN A 1 101 ? 8.957 70.048 -1.385 1.00 52.19 101 GLN A C 1
ATOM 828 O O . GLN A 1 101 ? 8.675 69.760 -0.198 1.00 52.19 101 GLN A O 1
#

pLDDT: mean 72.41, std 11.31, range [52.19, 89.25]

Mean predicted aligned error: 20.13 Å